Protein AF-A0A1E3T9E1-F1 (afdb_monomer)

pLDDT: mean 75.48, std 9.94, range [48.22, 88.06]

Mean predicted aligned error: 11.22 Å

Solvent-accessible surface area (backbone atoms only — not comparable to full-atom values): 3496 Å² total; per-residue (Å²): 138,54,73,66,56,55,50,50,50,51,41,66,78,38,38,74,60,49,50,54,47,48,52,52,47,48,51,54,49,44,63,74,40,70,55,58,55,52,60,52,51,50,51,50,51,50,50,51,49,51,50,49,48,60,62,52,64,72,73,75,127

Radius of gyration: 18.04 Å; Cα contacts (8 Å, |Δi|>4): 5; chains: 1; bounding box: 43×24×36 Å

InterPro domains:
  IPR028037 Antitoxin Rv0909/MT0933 [PF14013] (4-51)

Secondary structure (DSSP, 8-state):
--HHHHHHHHHHHTHHHHHHHHHHHHHHHHHHHTTHHHHHHHHHHHHHHHHHHHHHTTS--

Organism: NCBI:txid243061

Foldseek 3Di:
DDPVVVVVVCCVVCVVVVVVVVVVVVCVCCVVCVCVCVVVVVVVVVVVVVVVVVVVVVVDD

Structure (mmCIF, N/CA/C/O backbone):
data_AF-A0A1E3T9E1-F1
#
_entry.id   AF-A0A1E3T9E1-F1
#
loop_
_atom_site.group_PDB
_atom_site.id
_atom_site.type_symbol
_atom_site.label_atom_id
_atom_site.label_alt_id
_atom_site.label_comp_id
_atom_site.label_asym_id
_atom_site.label_entity_id
_atom_site.label_seq_id
_atom_site.pdbx_PDB_ins_code
_atom_site.Cartn_x
_atom_site.Car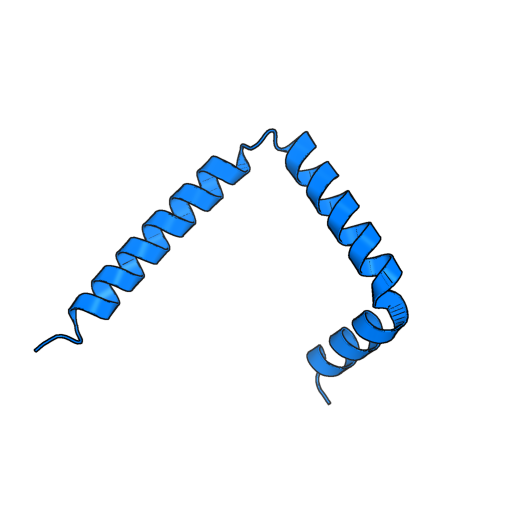tn_y
_atom_site.Cartn_z
_atom_site.occupancy
_atom_site.B_iso_or_equiv
_atom_site.auth_seq_id
_atom_site.auth_comp_id
_atom_site.auth_asym_id
_atom_site.auth_atom_id
_atom_site.pdbx_PDB_model_num
ATOM 1 N N . MET A 1 1 ? -2.683 -17.460 -24.461 1.00 55.06 1 MET A N 1
ATOM 2 C CA . MET A 1 1 ? -2.989 -16.074 -24.047 1.00 55.06 1 MET A CA 1
ATOM 3 C C . MET A 1 1 ? -3.722 -16.129 -22.725 1.00 55.06 1 MET A C 1
ATOM 5 O O . MET A 1 1 ? -4.871 -16.551 -22.678 1.00 55.06 1 MET A O 1
ATOM 9 N N . GLY A 1 2 ? -2.978 -15.889 -21.647 1.00 76.06 2 GLY A N 1
ATOM 10 C CA . GLY A 1 2 ? -3.414 -16.155 -20.280 1.00 76.06 2 GLY A CA 1
ATOM 11 C C . GLY A 1 2 ? -4.271 -15.037 -19.698 1.00 76.06 2 GLY A C 1
ATOM 12 O O . GLY A 1 2 ? -4.342 -13.935 -20.233 1.00 76.06 2 GLY A O 1
ATOM 13 N N . PHE A 1 3 ? -4.891 -15.333 -18.561 1.00 84.31 3 PHE A N 1
ATOM 14 C CA . PHE A 1 3 ? -5.687 -14.403 -17.760 1.00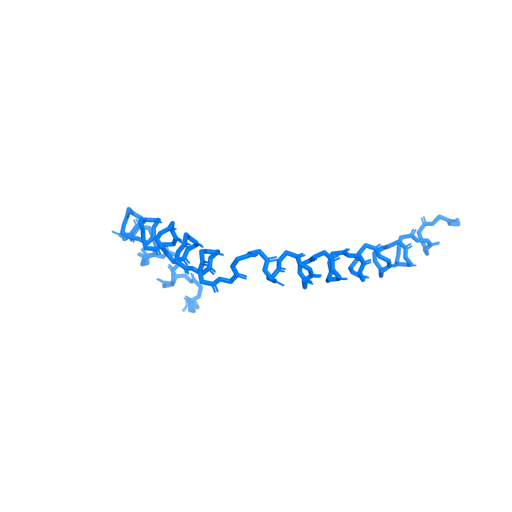 84.31 3 PHE A CA 1
ATOM 15 C C . PHE A 1 3 ? -4.972 -13.067 -17.484 1.00 84.31 3 PHE A C 1
ATOM 17 O O . PHE A 1 3 ? -5.606 -12.021 -17.532 1.00 84.31 3 PHE A O 1
ATOM 24 N N . LEU A 1 4 ? -3.648 -13.098 -17.291 1.00 83.69 4 LEU A N 1
ATOM 25 C CA . LEU A 1 4 ? -2.815 -11.904 -17.115 1.00 83.69 4 LEU A CA 1
ATOM 26 C C . LEU A 1 4 ? -2.837 -10.969 -18.329 1.00 83.69 4 LEU A C 1
ATOM 28 O O . LEU A 1 4 ? -2.847 -9.759 -18.153 1.00 83.69 4 LEU A O 1
ATOM 32 N N . ASP A 1 5 ? -2.881 -11.515 -19.543 1.00 88.06 5 ASP A N 1
ATOM 33 C CA . ASP A 1 5 ? -2.915 -10.734 -20.784 1.00 88.06 5 ASP A CA 1
ATOM 34 C C . ASP A 1 5 ? -4.258 -10.005 -20.919 1.00 88.06 5 ASP A C 1
ATOM 36 O O . ASP A 1 5 ? -4.298 -8.799 -21.132 1.00 88.06 5 ASP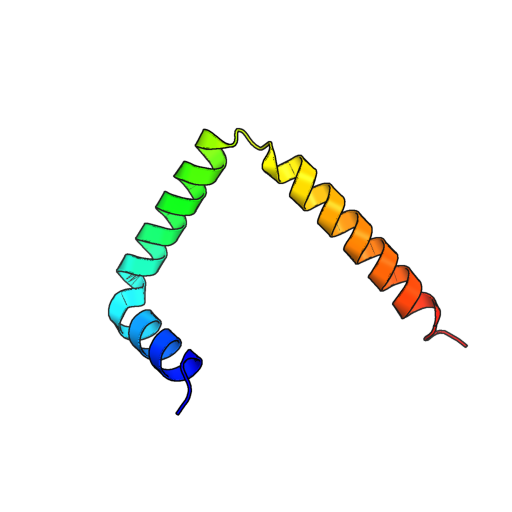 A O 1
ATOM 40 N N . LYS A 1 6 ? -5.365 -10.712 -20.642 1.00 80.19 6 LYS A N 1
ATOM 41 C CA . LYS A 1 6 ? -6.711 -10.117 -20.580 1.00 80.19 6 LYS A CA 1
ATOM 42 C C . LYS A 1 6 ? -6.846 -9.086 -19.465 1.00 80.19 6 LYS A C 1
ATOM 44 O O . LYS A 1 6 ? -7.482 -8.062 -19.664 1.00 80.19 6 LYS A O 1
ATOM 49 N N . ALA A 1 7 ? -6.270 -9.350 -18.295 1.00 81.06 7 ALA A N 1
ATOM 50 C CA . ALA A 1 7 ? -6.282 -8.399 -17.191 1.00 81.06 7 ALA A CA 1
ATOM 51 C C . ALA A 1 7 ? -5.491 -7.136 -17.548 1.00 81.06 7 ALA A C 1
ATOM 53 O O . ALA A 1 7 ? -5.947 -6.042 -17.250 1.00 81.06 7 ALA A O 1
ATOM 54 N N . LYS A 1 8 ? -4.347 -7.278 -18.227 1.00 80.12 8 LYS A N 1
ATOM 55 C CA . LYS A 1 8 ? -3.520 -6.157 -18.682 1.00 80.12 8 LYS A CA 1
ATOM 56 C C . LYS A 1 8 ? -4.207 -5.338 -19.774 1.00 80.12 8 LYS A C 1
ATOM 58 O O . LYS A 1 8 ? -4.125 -4.119 -19.739 1.00 80.12 8 LYS A O 1
ATOM 63 N N . ASP A 1 9 ? -4.906 -5.994 -20.695 1.00 84.38 9 ASP A N 1
ATOM 64 C CA . ASP A 1 9 ? -5.684 -5.346 -21.755 1.00 84.38 9 ASP A CA 1
ATOM 65 C C . ASP A 1 9 ? -6.898 -4.590 -21.189 1.00 84.38 9 ASP A 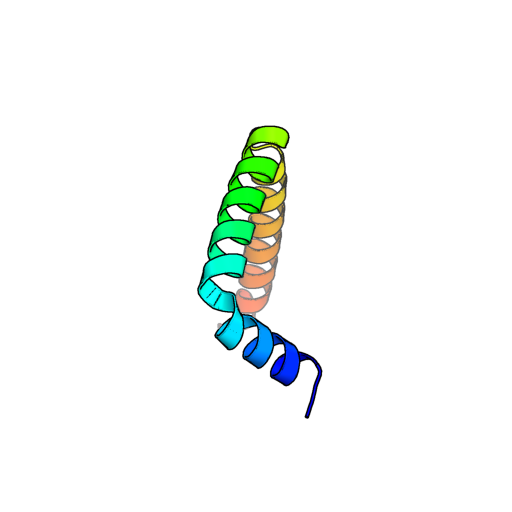C 1
ATOM 67 O O . ASP A 1 9 ? -7.079 -3.405 -21.459 1.00 84.38 9 ASP A O 1
ATOM 71 N N . LEU A 1 10 ? -7.653 -5.217 -20.278 1.00 82.38 10 LEU A N 1
ATOM 72 C CA . LEU A 1 10 ? -8.738 -4.556 -19.546 1.00 82.38 10 LEU A CA 1
ATOM 73 C C . LEU A 1 10 ? -8.229 -3.396 -18.687 1.00 82.38 10 LEU A C 1
ATOM 75 O O . LEU A 1 10 ? -8.869 -2.349 -18.634 1.00 82.38 10 LEU A O 1
ATOM 79 N N . LEU A 1 11 ? -7.075 -3.568 -18.037 1.00 80.56 11 LEU A N 1
ATOM 80 C CA . LEU A 1 11 ? -6.429 -2.512 -17.269 1.00 80.56 11 LEU A CA 1
ATOM 81 C C . LEU A 1 11 ? -5.977 -1.377 -1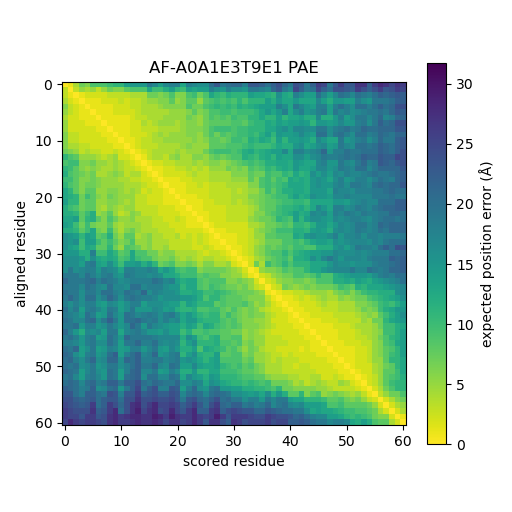8.185 1.00 80.56 11 LEU A C 1
ATOM 83 O O . LEU A 1 11 ? -6.153 -0.234 -17.814 1.00 80.56 11 LEU A O 1
ATOM 87 N N . ALA A 1 12 ? -5.458 -1.651 -19.382 1.00 82.44 12 ALA A N 1
ATOM 88 C CA . ALA A 1 12 ? -5.068 -0.615 -20.336 1.00 82.44 12 ALA A CA 1
ATOM 89 C C . ALA A 1 12 ? -6.282 0.140 -20.907 1.00 82.44 12 ALA A C 1
ATOM 91 O O . ALA A 1 12 ? -6.246 1.363 -21.019 1.00 82.44 12 ALA A O 1
ATOM 92 N N . GLN A 1 13 ? -7.377 -0.559 -21.225 1.00 84.69 13 GLN A N 1
ATOM 93 C CA . GLN A 1 13 ? -8.603 0.060 -21.745 1.00 84.69 13 GLN A CA 1
ATOM 94 C C . GLN A 1 13 ? -9.413 0.813 -20.677 1.00 84.69 13 GLN A C 1
ATOM 96 O O . GLN A 1 13 ? -10.160 1.735 -21.007 1.00 84.69 13 GLN A O 1
ATOM 101 N N . HIS A 1 14 ? -9.278 0.438 -19.404 1.00 82.31 14 HIS A N 1
ATOM 102 C CA . HIS A 1 14 ? -9.998 1.042 -18.281 1.00 82.31 14 HIS A CA 1
ATOM 103 C C . HIS A 1 14 ? -9.074 1.634 -17.212 1.00 82.31 14 HIS A C 1
ATOM 105 O O . HIS A 1 14 ? -9.528 1.836 -16.087 1.00 82.31 14 HIS A O 1
ATOM 111 N N . ALA A 1 15 ? -7.821 1.946 -17.560 1.00 75.94 15 ALA A N 1
ATOM 112 C CA . ALA A 1 15 ? -6.779 2.384 -16.626 1.00 75.94 15 ALA A CA 1
ATOM 113 C C . ALA A 1 15 ? -7.267 3.524 -15.736 1.00 75.94 15 ALA A C 1
ATOM 115 O O . ALA A 1 15 ? -7.229 3.407 -14.523 1.00 75.94 15 ALA A O 1
ATOM 116 N N . ASP A 1 16 ? -7.862 4.546 -16.344 1.00 78.12 16 ASP A N 1
ATOM 117 C CA . ASP A 1 16 ? -8.391 5.735 -15.670 1.00 78.12 16 ASP A CA 1
ATOM 118 C C . ASP A 1 16 ? -9.464 5.408 -14.606 1.00 78.12 16 ASP A C 1
ATOM 120 O O . ASP A 1 16 ? -9.461 5.929 -13.488 1.00 78.12 16 ASP A O 1
ATOM 124 N N . LYS A 1 17 ? -10.353 4.449 -14.905 1.00 78.88 17 LYS A N 1
ATOM 125 C CA . LYS A 1 17 ? -11.395 3.997 -13.967 1.00 78.88 17 LYS A CA 1
ATOM 126 C C . LYS A 1 17 ? -10.850 3.063 -12.902 1.00 78.88 17 LYS A C 1
ATOM 128 O O . LYS A 1 17 ? -11.359 3.073 -11.786 1.00 78.88 17 LYS A O 1
ATOM 133 N N . VAL A 1 18 ? -9.877 2.228 -13.256 1.00 81.06 18 VAL A N 1
ATOM 134 C CA . VAL A 1 18 ? -9.252 1.304 -12.312 1.00 81.06 18 VAL A CA 1
ATOM 135 C C . VAL A 1 18 ? -8.368 2.073 -11.342 1.00 81.06 18 VAL A C 1
ATOM 137 O O . VAL A 1 18 ? -8.468 1.817 -10.156 1.00 81.06 18 VAL A O 1
ATOM 140 N N . GLU A 1 19 ? -7.603 3.056 -11.804 1.00 77.25 19 GLU A N 1
ATOM 141 C CA . GLU A 1 19 ? -6.807 3.960 -10.970 1.00 77.25 19 GLU A CA 1
ATOM 142 C C . GLU A 1 19 ? -7.712 4.716 -9.992 1.00 77.25 19 GLU A C 1
ATOM 144 O O . GLU A 1 19 ? -7.571 4.554 -8.785 1.00 77.25 19 GLU A O 1
ATOM 149 N N . THR A 1 20 ? -8.777 5.358 -10.489 1.00 83.38 2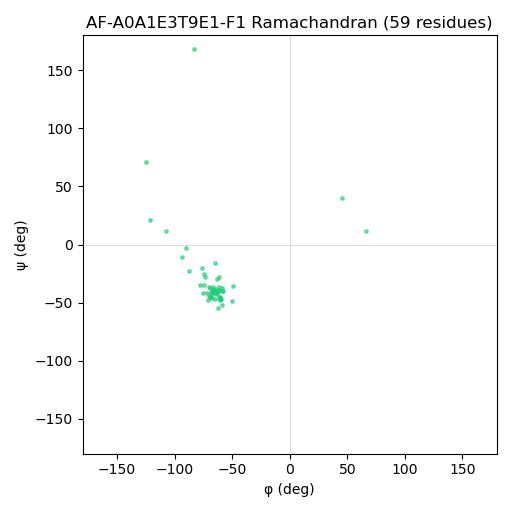0 THR A N 1
ATOM 150 C CA . THR A 1 20 ? -9.777 6.026 -9.634 1.00 83.38 20 THR A CA 1
ATOM 151 C C . THR A 1 20 ? -10.452 5.066 -8.640 1.00 83.38 20 THR A C 1
ATOM 153 O O . THR A 1 20 ? -10.773 5.444 -7.512 1.00 83.38 20 THR A O 1
ATOM 156 N N . ALA A 1 21 ? -10.728 3.823 -9.044 1.00 82.56 21 ALA A N 1
ATOM 157 C CA . ALA A 1 21 ? -11.333 2.818 -8.173 1.00 82.56 21 ALA A CA 1
ATOM 158 C C . ALA A 1 21 ? -10.343 2.268 -7.140 1.00 82.56 21 ALA A C 1
ATOM 160 O O . ALA A 1 21 ? -10.759 1.977 -6.023 1.00 82.56 21 ALA A O 1
ATOM 161 N N . ILE A 1 22 ? -9.066 2.130 -7.500 1.00 80.88 22 ILE A N 1
ATOM 162 C CA . ILE A 1 22 ? -7.986 1.706 -6.610 1.00 80.88 22 ILE A CA 1
ATOM 163 C C . ILE A 1 22 ? -7.697 2.805 -5.596 1.00 80.88 22 ILE A C 1
ATOM 165 O O . ILE A 1 22 ? -7.625 2.477 -4.421 1.00 80.88 22 ILE A O 1
ATOM 169 N N . ASP A 1 23 ? -7.620 4.074 -5.999 1.00 84.00 23 ASP A N 1
ATOM 170 C CA . ASP A 1 23 ? -7.451 5.196 -5.069 1.00 84.00 23 ASP A CA 1
ATOM 171 C C . ASP A 1 23 ? -8.619 5.265 -4.085 1.00 84.00 23 ASP A C 1
ATOM 173 O O . ASP A 1 23 ? -8.413 5.259 -2.874 1.00 84.00 23 ASP A O 1
ATOM 177 N N . LYS A 1 24 ? -9.864 5.183 -4.577 1.00 84.88 24 LYS A N 1
ATOM 178 C CA . LYS A 1 24 ? -11.043 5.146 -3.698 1.00 84.88 24 LYS A CA 1
ATOM 179 C C . LYS A 1 24 ? -11.092 3.912 -2.813 1.00 84.88 24 LYS A C 1
ATOM 181 O O . LYS A 1 24 ? -11.547 4.007 -1.680 1.00 84.88 24 LYS A O 1
ATOM 186 N N . ALA A 1 25 ? -10.689 2.748 -3.314 1.00 80.62 25 ALA A N 1
ATOM 187 C CA . ALA A 1 25 ? -10.624 1.536 -2.509 1.00 80.62 25 ALA A CA 1
ATOM 188 C C . ALA A 1 25 ? -9.506 1.631 -1.468 1.00 80.62 25 ALA A C 1
ATOM 190 O O . ALA A 1 25 ? -9.710 1.182 -0.348 1.00 80.62 25 ALA A O 1
ATOM 191 N N . GLY A 1 26 ? -8.373 2.236 -1.824 1.00 73.12 26 GLY A N 1
ATOM 192 C CA . GLY A 1 26 ? -7.238 2.512 -0.958 1.00 73.12 26 GLY A CA 1
ATOM 193 C C . GLY A 1 26 ? -7.634 3.448 0.169 1.00 73.12 26 GLY A C 1
ATOM 194 O O . GLY A 1 26 ? -7.527 3.047 1.317 1.00 73.12 26 GLY A O 1
ATOM 195 N N . GLU A 1 27 ? -8.202 4.616 -0.139 1.00 77.25 27 GLU A N 1
ATOM 196 C CA . GLU A 1 27 ? -8.741 5.541 0.864 1.00 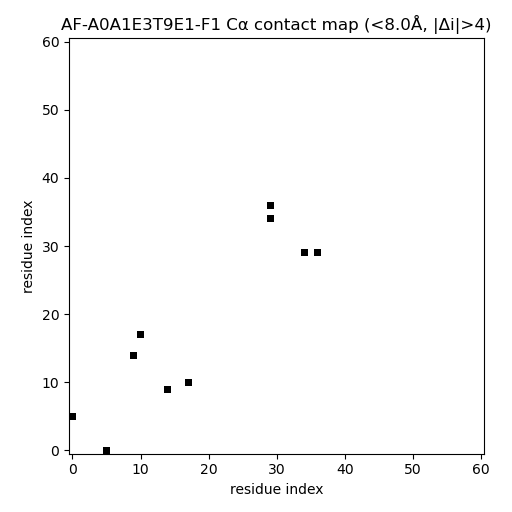77.25 27 GLU A CA 1
ATOM 197 C C . GLU A 1 27 ? -9.848 4.887 1.693 1.00 77.25 27 GLU A C 1
ATOM 199 O O . GLU A 1 27 ? -9.810 4.938 2.911 1.00 77.25 27 GLU A O 1
ATOM 204 N N . PHE A 1 28 ? -10.820 4.205 1.082 1.00 81.00 28 PHE A N 1
ATOM 205 C CA . PHE A 1 28 ? -11.929 3.608 1.832 1.00 81.00 28 PHE A CA 1
ATOM 206 C C . PHE A 1 28 ? -11.484 2.461 2.746 1.00 81.00 28 PHE A C 1
ATOM 208 O O . PHE A 1 28 ? -12.038 2.287 3.833 1.00 81.00 28 PHE A O 1
ATOM 215 N N . VAL A 1 29 ? -10.512 1.656 2.310 1.00 75.19 29 VAL A N 1
ATOM 216 C CA . VAL A 1 29 ? -9.893 0.610 3.130 1.00 75.19 29 VAL A CA 1
ATOM 217 C C . VAL A 1 29 ? -9.020 1.240 4.201 1.00 75.19 29 VAL A C 1
ATOM 219 O O . VAL A 1 29 ? -9.160 0.858 5.355 1.00 75.19 29 VAL A O 1
ATOM 222 N N . ASP A 1 30 ? -8.160 2.198 3.877 1.00 74.88 30 ASP A N 1
ATOM 223 C CA . ASP A 1 30 ? -7.272 2.856 4.839 1.00 74.88 30 ASP A CA 1
ATOM 224 C C . ASP A 1 30 ? -8.073 3.575 5.935 1.00 74.88 30 ASP A C 1
ATOM 226 O O . ASP A 1 30 ? -7.852 3.339 7.123 1.00 74.88 30 ASP A O 1
ATOM 230 N N . ASP A 1 31 ? -9.121 4.304 5.547 1.00 73.75 31 ASP A N 1
ATOM 231 C CA . ASP A 1 31 ? -10.007 5.048 6.443 1.00 73.75 31 ASP A CA 1
ATOM 232 C C . ASP A 1 31 ? -10.847 4.100 7.321 1.00 73.75 31 ASP A C 1
ATOM 234 O O . ASP A 1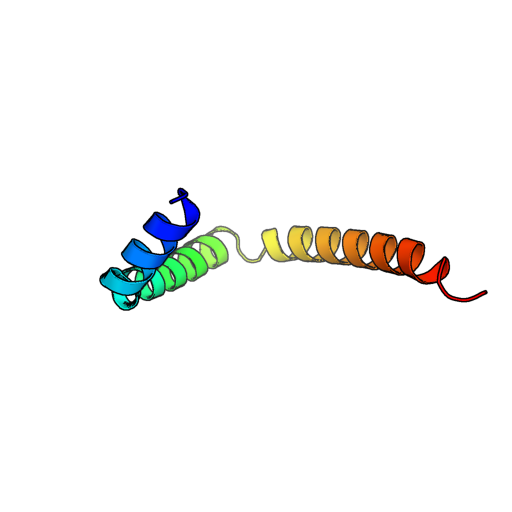 31 ? -10.862 4.226 8.549 1.00 73.75 31 ASP A O 1
ATOM 238 N N . LYS A 1 32 ? -11.444 3.036 6.744 1.00 72.88 32 LYS A N 1
ATOM 239 C CA . LYS A 1 32 ? -12.130 1.995 7.544 1.00 72.88 32 LYS A CA 1
ATOM 240 C C . LYS A 1 32 ? -11.199 1.240 8.470 1.00 72.88 32 LYS A C 1
ATOM 242 O O . LYS A 1 32 ? -11.649 0.679 9.473 1.00 72.88 32 LYS A O 1
ATOM 247 N N . THR A 1 33 ? -9.941 1.116 8.083 1.00 71.50 33 THR A N 1
ATOM 248 C CA . THR A 1 33 ? -8.990 0.307 8.826 1.00 71.50 33 THR A CA 1
ATOM 249 C C . THR A 1 33 ? -8.218 1.150 9.816 1.00 71.50 33 THR A C 1
ATOM 251 O O . THR A 1 33 ? -7.627 0.561 10.710 1.00 71.50 33 THR A O 1
ATOM 254 N N . GLN A 1 34 ? -8.309 2.485 9.762 1.00 65.06 34 GLN A N 1
ATOM 255 C CA . GLN A 1 34 ? -7.627 3.423 10.659 1.00 65.06 34 GLN A CA 1
ATOM 256 C C . GLN A 1 34 ? -6.151 3.048 10.870 1.00 65.06 34 GLN A C 1
ATOM 258 O O . GLN A 1 34 ? -5.659 3.030 11.999 1.00 65.06 34 GLN A O 1
ATOM 263 N N . GLY A 1 35 ? -5.459 2.620 9.812 1.00 66.81 35 GLY A N 1
ATOM 264 C CA . GLY A 1 35 ? -4.081 2.142 9.932 1.00 66.81 35 GLY A CA 1
ATOM 265 C C . GLY A 1 35 ? -3.899 0.837 10.731 1.00 66.81 35 GLY A C 1
ATOM 266 O O . GLY A 1 35 ? -2.766 0.455 11.006 1.00 66.81 35 GLY A O 1
ATOM 267 N N . LYS A 1 36 ? -4.955 0.079 11.062 1.00 65.44 36 LYS A N 1
ATOM 268 C CA . LYS A 1 36 ? -4.855 -1.263 11.683 1.00 65.44 36 LYS A CA 1
ATOM 269 C C . LYS A 1 36 ? -4.129 -2.271 10.798 1.00 65.44 36 LYS A C 1
ATOM 271 O O . LYS A 1 36 ? -3.512 -3.203 11.311 1.00 65.44 36 LYS A O 1
ATOM 276 N N . TYR A 1 37 ? -4.180 -2.096 9.477 1.00 66.31 37 TYR A N 1
ATOM 277 C CA . TYR A 1 37 ? -3.346 -2.891 8.579 1.00 66.31 37 TYR A CA 1
ATOM 278 C C . TYR A 1 37 ? -1.898 -2.433 8.573 1.00 66.31 37 TYR A C 1
ATOM 280 O O . TYR A 1 37 ? -1.053 -3.252 8.253 1.00 66.31 37 TYR A O 1
ATOM 288 N N . SER A 1 38 ? -1.584 -1.208 8.996 1.00 65.19 38 SER A N 1
ATOM 289 C CA . SER A 1 38 ? -0.201 -0.748 9.129 1.00 65.19 38 SER A CA 1
ATOM 290 C C . SER A 1 38 ? 0.577 -1.647 10.097 1.00 65.19 38 SER A C 1
ATOM 292 O O . SER A 1 38 ? 1.669 -2.084 9.764 1.00 65.19 38 SER A O 1
ATOM 294 N N . ASP A 1 39 ? -0.036 -2.080 11.206 1.00 70.00 39 ASP A N 1
ATOM 295 C CA . ASP A 1 39 ? 0.534 -3.079 12.131 1.00 70.00 39 ASP A CA 1
ATOM 296 C C . ASP A 1 39 ? 0.774 -4.452 11.474 1.00 70.00 39 ASP A C 1
ATOM 298 O O . ASP A 1 39 ? 1.778 -5.120 11.725 1.00 70.00 39 ASP A O 1
ATOM 302 N N . THR A 1 40 ? -0.146 -4.891 10.609 1.00 74.19 40 THR A N 1
ATOM 303 C CA . THR A 1 40 ? -0.041 -6.187 9.913 1.00 74.19 40 THR A CA 1
ATOM 304 C C . THR A 1 40 ? 0.985 -6.127 8.784 1.00 74.19 40 THR A C 1
ATOM 306 O O . THR A 1 40 ? 1.783 -7.046 8.634 1.00 74.19 40 THR A O 1
ATOM 309 N N . ILE A 1 41 ? 1.000 -5.032 8.024 1.00 74.12 41 ILE A N 1
ATOM 310 C CA . ILE A 1 41 ? 1.983 -4.732 6.986 1.00 74.12 41 ILE A CA 1
ATOM 311 C C . ILE A 1 41 ? 3.365 -4.660 7.630 1.00 74.12 41 ILE A C 1
ATOM 313 O O . ILE A 1 41 ? 4.267 -5.323 7.141 1.00 74.12 41 ILE A O 1
ATOM 317 N N . HIS A 1 42 ? 3.527 -3.957 8.757 1.00 76.38 42 HIS A N 1
ATOM 318 C CA . HIS A 1 42 ? 4.805 -3.856 9.465 1.00 76.38 42 HIS A CA 1
ATOM 319 C C . HIS A 1 42 ? 5.287 -5.228 9.948 1.00 76.38 42 HIS A C 1
ATOM 321 O O . HIS A 1 42 ? 6.433 -5.582 9.693 1.00 76.38 42 HIS A O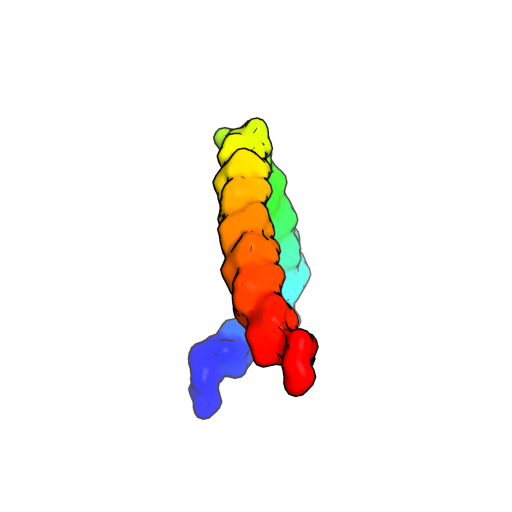 1
ATOM 327 N N . LYS A 1 43 ? 4.404 -6.050 10.539 1.00 82.62 43 LYS A N 1
ATOM 328 C CA . LYS A 1 43 ? 4.736 -7.432 10.929 1.00 82.62 43 LYS A CA 1
ATOM 329 C C . LYS A 1 43 ? 5.144 -8.298 9.742 1.00 82.62 43 LYS A C 1
ATOM 331 O O . LYS A 1 43 ? 6.152 -8.991 9.813 1.00 82.62 43 LYS A O 1
ATOM 336 N N . VAL A 1 44 ? 4.394 -8.244 8.642 1.00 84.56 44 VAL A N 1
ATOM 337 C CA . VAL A 1 44 ? 4.719 -8.982 7.412 1.00 84.56 44 VAL A CA 1
ATOM 338 C C . VAL A 1 44 ? 6.042 -8.503 6.825 1.00 84.56 44 VAL A C 1
ATOM 340 O O . VAL A 1 44 ? 6.848 -9.315 6.383 1.00 84.56 44 VAL A O 1
ATOM 343 N N . GLN A 1 45 ? 6.292 -7.197 6.828 1.00 81.12 45 GLN A N 1
ATOM 344 C CA . GLN A 1 45 ? 7.516 -6.608 6.305 1.00 81.12 45 GLN A CA 1
ATOM 345 C C . GLN A 1 45 ? 8.719 -6.946 7.196 1.00 81.12 45 GLN A C 1
ATOM 347 O O . GLN A 1 45 ? 9.790 -7.221 6.663 1.00 81.12 45 GLN A O 1
ATOM 352 N N . GLU A 1 46 ? 8.553 -7.002 8.522 1.00 84.88 46 GLU A N 1
ATOM 353 C CA . GLU A 1 46 ? 9.565 -7.503 9.460 1.00 84.88 46 GLU A CA 1
ATOM 354 C C . GLU A 1 46 ? 9.853 -8.991 9.253 1.00 84.88 46 GLU A C 1
ATOM 356 O O . GLU A 1 46 ? 11.021 -9.365 9.158 1.00 84.88 46 GLU A O 1
ATOM 361 N N . GLU A 1 47 ? 8.832 -9.844 9.130 1.00 86.31 47 GLU A N 1
ATOM 362 C CA . GLU A 1 47 ? 9.039 -11.272 8.866 1.00 86.31 47 GLU A CA 1
ATOM 363 C C . GLU A 1 47 ? 9.687 -11.508 7.504 1.00 86.31 47 GLU A C 1
ATOM 365 O O . GLU A 1 47 ? 10.632 -12.287 7.401 1.00 86.31 47 GLU A O 1
ATOM 370 N N . ALA A 1 48 ? 9.248 -10.790 6.471 1.00 85.88 48 ALA A N 1
ATOM 371 C CA . ALA A 1 48 ? 9.852 -10.846 5.149 1.00 85.88 48 ALA A CA 1
ATOM 372 C C . ALA A 1 48 ? 11.298 -10.346 5.177 1.00 85.88 48 ALA A C 1
ATOM 374 O O . ALA A 1 48 ? 12.162 -10.967 4.569 1.00 85.88 48 ALA A O 1
ATOM 375 N N . LYS A 1 49 ? 11.591 -9.261 5.904 1.00 83.38 49 LYS A N 1
ATOM 376 C CA . LYS A 1 49 ? 12.955 -8.745 6.059 1.00 83.38 49 LYS A CA 1
ATOM 377 C C . LYS A 1 49 ? 13.828 -9.726 6.832 1.00 83.38 49 LYS A C 1
ATOM 379 O O . LYS A 1 49 ? 14.957 -9.941 6.427 1.00 83.38 49 LYS A O 1
ATOM 384 N N . LYS A 1 50 ? 13.309 -10.370 7.877 1.00 83.75 50 LYS A N 1
ATOM 385 C CA . LYS A 1 50 ? 14.013 -11.402 8.649 1.00 83.75 50 LYS A CA 1
ATOM 386 C C . LYS A 1 50 ? 14.258 -12.668 7.827 1.00 83.75 50 LYS A C 1
ATOM 388 O O . LYS A 1 50 ? 15.348 -13.227 7.887 1.00 83.75 50 LYS A O 1
ATOM 393 N N . ALA A 1 51 ? 13.279 -13.106 7.040 1.00 82.75 51 ALA A N 1
ATOM 394 C CA . ALA A 1 51 ? 13.418 -14.230 6.120 1.00 82.75 51 ALA A CA 1
ATOM 395 C C . ALA A 1 51 ? 14.395 -13.902 4.986 1.00 82.75 51 ALA A C 1
ATOM 397 O O . ALA A 1 51 ? 15.240 -14.724 4.655 1.00 82.75 51 ALA A O 1
ATOM 398 N N . ALA A 1 52 ? 14.323 -12.691 4.432 1.00 82.00 52 ALA A N 1
ATOM 399 C CA . ALA A 1 52 ? 15.258 -12.208 3.428 1.00 82.00 52 ALA A CA 1
ATOM 400 C C . ALA A 1 52 ? 16.671 -12.076 3.997 1.00 82.00 52 ALA A C 1
ATOM 402 O O . ALA A 1 52 ? 17.609 -12.457 3.319 1.00 82.00 52 ALA A O 1
ATOM 403 N N . ASP A 1 53 ? 16.841 -11.591 5.226 1.00 77.25 53 ASP A N 1
ATOM 404 C CA . ASP A 1 53 ? 18.143 -11.498 5.895 1.00 77.25 53 ASP A CA 1
ATOM 405 C C . ASP A 1 53 ? 18.710 -12.891 6.195 1.00 77.25 53 ASP A C 1
ATOM 407 O O . ASP A 1 53 ? 19.866 -13.161 5.893 1.00 77.25 53 ASP A O 1
ATOM 411 N N . SER A 1 54 ? 17.864 -13.828 6.638 1.00 69.88 54 SER A N 1
ATOM 412 C CA . SER A 1 54 ? 18.231 -15.244 6.798 1.00 69.88 54 SER A CA 1
ATOM 413 C C . SER A 1 54 ? 18.615 -15.895 5.463 1.00 69.88 54 SER A C 1
ATOM 415 O O . SER A 1 54 ? 19.577 -16.647 5.399 1.00 69.88 54 SER A O 1
ATOM 417 N N . ALA A 1 55 ? 17.898 -15.582 4.380 1.00 64.88 55 ALA A N 1
ATOM 418 C CA . ALA A 1 55 ? 18.198 -16.072 3.035 1.00 64.88 55 ALA A CA 1
ATOM 419 C C . ALA A 1 55 ? 19.434 -15.394 2.417 1.00 64.88 55 ALA A C 1
ATOM 421 O O . ALA A 1 55 ? 20.117 -15.985 1.587 1.00 64.88 55 ALA A O 1
ATOM 422 N N . LYS A 1 56 ? 19.731 -14.151 2.811 1.00 60.84 56 LYS A N 1
ATOM 423 C CA . LYS A 1 56 ? 20.876 -13.367 2.329 1.00 60.84 56 LYS A CA 1
ATOM 424 C C . LYS A 1 56 ? 22.143 -13.626 3.150 1.00 60.84 56 LYS A C 1
ATOM 426 O O . LYS A 1 56 ? 23.240 -13.459 2.624 1.00 60.84 56 LYS A O 1
ATOM 431 N N . GLY A 1 57 ? 22.000 -14.097 4.390 1.00 54.50 57 GLY A N 1
ATOM 432 C CA . GLY A 1 57 ? 23.081 -14.621 5.228 1.00 54.50 57 GLY A CA 1
ATOM 433 C C . GLY A 1 57 ? 23.730 -15.898 4.681 1.00 54.50 57 GLY A C 1
ATOM 434 O O . GLY A 1 57 ? 24.850 -16.205 5.069 1.00 54.50 57 GLY A O 1
ATOM 435 N N . ASP A 1 58 ? 23.088 -16.584 3.729 1.00 54.09 58 ASP A N 1
ATOM 436 C CA . ASP A 1 58 ? 23.617 -17.786 3.062 1.00 54.09 58 ASP A CA 1
ATOM 437 C C . ASP A 1 58 ? 24.438 -17.469 1.786 1.00 54.09 58 ASP A C 1
ATOM 439 O O . ASP A 1 58 ? 24.993 -18.363 1.156 1.00 54.09 58 ASP A O 1
ATOM 443 N N . GLN A 1 59 ? 24.544 -16.192 1.380 1.00 51.44 59 GLN A N 1
ATOM 444 C CA . GLN A 1 59 ? 25.285 -15.770 0.174 1.00 51.44 59 GLN A CA 1
ATOM 445 C C . GLN A 1 59 ? 26.615 -15.050 0.449 1.00 51.44 59 GLN A C 1
ATOM 447 O O . GLN A 1 59 ? 27.216 -14.504 -0.477 1.00 51.44 59 GLN A O 1
ATOM 452 N N . HIS A 1 60 ? 27.109 -15.064 1.687 1.00 48.22 60 HIS A N 1
ATOM 453 C CA . HIS A 1 60 ? 28.434 -14.531 2.019 1.00 48.22 60 HIS A CA 1
ATOM 454 C C . HIS A 1 60 ? 29.283 -15.604 2.718 1.00 48.22 60 HIS A C 1
ATOM 456 O O . HIS A 1 60 ? 29.550 -15.527 3.914 1.00 48.22 60 HIS A O 1
ATOM 462 N N . ASN A 1 61 ? 29.699 -16.617 1.954 1.00 49.81 61 ASN A N 1
ATOM 463 C CA . ASN A 1 61 ? 30.900 -17.398 2.251 1.00 49.81 61 ASN A CA 1
ATOM 464 C C . ASN A 1 61 ? 31.795 -17.464 1.014 1.00 49.81 61 ASN A C 1
ATOM 466 O O . ASN A 1 61 ? 31.385 -18.128 0.037 1.00 49.81 61 ASN A O 1
#

Sequence (61 aa):
MGFLDKAKDLLAQHADKVETAIDKAGEFVDDKTQGKYSDTIHKVQEEAKKAADSAKGDQHN